Protein AF-A2BKK9-F1 (afdb_monomer_lite)

Structure (mmCIF, N/CA/C/O backbone):
data_AF-A2BKK9-F1
#
_entry.id   AF-A2BKK9-F1
#
loop_
_atom_site.group_PDB
_atom_site.id
_atom_site.type_symbol
_atom_site.label_atom_id
_atom_site.label_alt_id
_atom_site.label_comp_id
_atom_site.label_asym_id
_atom_site.label_entity_id
_atom_site.label_seq_id
_atom_site.pdbx_PDB_ins_code
_atom_site.Cartn_x
_atom_site.Cartn_y
_atom_site.Cartn_z
_atom_site.occupancy
_atom_site.B_iso_or_equiv
_atom_site.auth_seq_id
_atom_site.auth_comp_id
_atom_site.auth_asym_id
_atom_site.auth_atom_id
_atom_site.pdbx_PDB_model_num
ATOM 1 N N . MET A 1 1 ? 12.127 -0.961 6.672 1.00 72.31 1 MET A N 1
ATOM 2 C CA . MET A 1 1 ? 11.370 0.300 6.482 1.00 72.31 1 MET A CA 1
ATOM 3 C C . MET A 1 1 ? 12.135 1.453 7.119 1.00 72.31 1 MET A C 1
ATOM 5 O O . MET A 1 1 ? 12.541 1.316 8.267 1.00 72.31 1 MET A O 1
ATOM 9 N N . SER A 1 2 ? 12.361 2.553 6.392 1.00 92.06 2 SER A N 1
ATOM 10 C CA . SER A 1 2 ? 13.103 3.713 6.916 1.00 92.06 2 SER A CA 1
ATOM 11 C C . SER A 1 2 ? 12.305 4.474 7.989 1.00 92.06 2 SER A C 1
ATOM 13 O O . SER A 1 2 ? 11.077 4.364 8.050 1.00 92.06 2 SER A O 1
ATOM 15 N N . ARG A 1 3 ? 12.983 5.290 8.811 1.00 93.12 3 ARG A N 1
ATOM 16 C CA . ARG A 1 3 ? 12.319 6.163 9.800 1.00 93.12 3 ARG A CA 1
ATOM 17 C C . ARG A 1 3 ? 11.328 7.128 9.139 1.00 93.12 3 ARG A C 1
ATOM 19 O O . ARG A 1 3 ? 10.231 7.306 9.655 1.00 93.12 3 ARG A O 1
ATOM 26 N N . ILE A 1 4 ? 11.696 7.686 7.986 1.00 95.06 4 ILE A N 1
ATOM 27 C CA . ILE A 1 4 ? 10.855 8.606 7.204 1.00 95.06 4 ILE A CA 1
ATOM 28 C C . ILE A 1 4 ? 9.608 7.879 6.691 1.00 95.06 4 ILE A C 1
ATOM 30 O O . ILE A 1 4 ? 8.498 8.382 6.823 1.00 95.06 4 ILE A O 1
ATOM 34 N N . THR A 1 5 ? 9.770 6.664 6.161 1.00 91.56 5 THR A N 1
ATOM 35 C CA . THR A 1 5 ? 8.644 5.846 5.686 1.00 91.56 5 THR A CA 1
ATOM 36 C C . THR A 1 5 ? 7.684 5.517 6.826 1.00 91.56 5 THR A C 1
ATOM 38 O O . THR A 1 5 ? 6.474 5.632 6.661 1.00 91.56 5 THR A O 1
ATOM 41 N N . ARG A 1 6 ? 8.213 5.168 8.007 1.00 92.38 6 ARG A N 1
ATOM 42 C CA . ARG A 1 6 ? 7.383 4.918 9.189 1.00 92.38 6 ARG A CA 1
ATOM 43 C C . ARG A 1 6 ? 6.616 6.169 9.613 1.00 92.38 6 ARG A C 1
ATOM 45 O O . ARG A 1 6 ? 5.427 6.066 9.873 1.00 92.38 6 ARG A O 1
ATOM 52 N N . GLN A 1 7 ? 7.261 7.335 9.639 1.00 96.19 7 GLN A N 1
ATOM 53 C CA . GLN A 1 7 ? 6.587 8.595 9.959 1.00 96.19 7 GLN A CA 1
ATOM 54 C C . GLN A 1 7 ? 5.444 8.896 8.977 1.00 96.19 7 GLN A C 1
ATOM 56 O O . GLN A 1 7 ? 4.340 9.206 9.409 1.00 96.19 7 GLN A O 1
ATOM 61 N N . ARG A 1 8 ? 5.673 8.726 7.669 1.00 95.69 8 ARG A N 1
ATOM 62 C CA . ARG A 1 8 ? 4.633 8.917 6.645 1.00 95.69 8 ARG A CA 1
ATOM 63 C C . ARG A 1 8 ? 3.445 7.971 6.829 1.00 95.69 8 ARG A C 1
ATOM 65 O O . ARG A 1 8 ? 2.306 8.402 6.688 1.00 95.69 8 ARG A O 1
ATOM 72 N N . LEU A 1 9 ? 3.690 6.702 7.165 1.00 95.75 9 LEU A N 1
ATOM 73 C CA . LEU A 1 9 ? 2.609 5.747 7.442 1.00 95.75 9 LEU A CA 1
ATOM 74 C C . LEU A 1 9 ? 1.820 6.107 8.705 1.00 95.75 9 LEU A C 1
ATOM 76 O O . LEU A 1 9 ? 0.605 5.940 8.732 1.00 95.75 9 LEU A O 1
ATOM 80 N N . GLU A 1 10 ? 2.487 6.621 9.736 1.00 95.25 10 GLU A N 1
ATOM 81 C CA . GLU A 1 10 ? 1.824 7.088 10.956 1.00 95.25 10 GLU A CA 1
ATOM 82 C C . GLU A 1 10 ? 0.946 8.323 10.702 1.00 95.25 10 GLU A C 1
ATOM 84 O O . GLU A 1 10 ? -0.196 8.381 11.160 1.00 95.25 10 GLU A O 1
ATOM 89 N N . GLU A 1 11 ? 1.438 9.279 9.913 1.00 96.38 11 GLU A N 1
ATOM 90 C CA . GLU A 1 11 ? 0.660 10.444 9.479 1.00 96.38 11 GLU A CA 1
ATOM 91 C C . GLU A 1 11 ? -0.542 10.034 8.615 1.00 96.38 11 GLU A C 1
ATOM 93 O O . GLU A 1 11 ? -1.653 10.520 8.834 1.00 96.38 11 GLU A O 1
ATOM 98 N N . LEU A 1 12 ? -0.351 9.101 7.676 1.00 96.69 12 LEU A N 1
ATOM 99 C CA . LEU A 1 12 ? -1.432 8.548 6.859 1.00 96.69 12 LEU A CA 1
ATOM 100 C C . LEU A 1 12 ? -2.488 7.856 7.728 1.00 96.69 12 LEU A C 1
ATOM 102 O O . LEU A 1 12 ? -3.679 8.115 7.575 1.00 96.69 12 LEU A O 1
ATOM 106 N N . ARG A 1 13 ? -2.062 7.033 8.691 1.00 96.94 13 A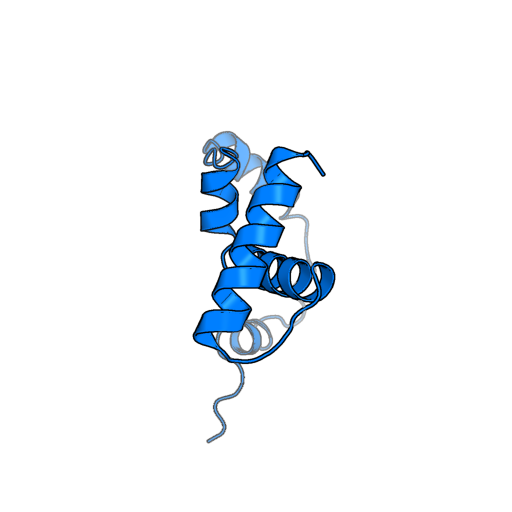RG A N 1
ATOM 107 C CA . ARG A 1 13 ? -2.963 6.384 9.647 1.00 96.94 13 ARG A CA 1
ATOM 108 C C . ARG A 1 13 ? -3.796 7.405 10.416 1.00 96.94 13 ARG A C 1
ATOM 110 O O . ARG A 1 13 ? -5.004 7.225 10.537 1.00 96.94 13 ARG A O 1
ATOM 117 N N . ALA A 1 14 ? -3.173 8.468 10.925 1.00 97.06 14 ALA A N 1
ATOM 118 C CA . ALA A 1 14 ? -3.882 9.517 11.653 1.00 97.06 14 ALA A CA 1
ATOM 119 C C . ALA A 1 14 ? -4.945 10.203 10.778 1.00 97.06 14 ALA A C 1
ATOM 121 O O . ALA A 1 14 ? -6.070 10.402 11.232 1.00 97.06 14 ALA A O 1
ATOM 122 N N . ARG A 1 15 ? -4.627 10.498 9.511 1.00 97.12 15 ARG A N 1
ATOM 123 C CA . ARG A 1 15 ? -5.589 11.066 8.550 1.00 97.12 15 ARG A CA 1
ATOM 124 C C . ARG A 1 15 ? -6.761 10.126 8.278 1.00 97.12 15 ARG A C 1
ATOM 126 O O . ARG A 1 15 ? -7.905 10.548 8.391 1.00 97.12 15 ARG A O 1
ATOM 133 N N . LEU A 1 16 ? -6.494 8.843 8.036 1.00 96.75 16 LEU A N 1
ATOM 134 C CA . LEU A 1 16 ? -7.542 7.842 7.810 1.00 96.75 16 LEU A CA 1
ATOM 135 C C . LEU A 1 16 ? -8.486 7.704 9.012 1.00 96.75 16 LEU A C 1
ATOM 137 O O . LEU A 1 16 ? -9.691 7.519 8.833 1.00 96.75 16 LEU A O 1
ATOM 141 N N . VAL A 1 17 ? -7.968 7.830 10.238 1.00 96.62 17 VAL A N 1
ATOM 142 C CA . VAL A 1 17 ? -8.800 7.862 11.452 1.00 96.62 17 VAL A CA 1
ATOM 143 C C . VAL A 1 17 ? -9.711 9.088 11.463 1.00 96.62 17 VAL A C 1
ATOM 145 O O . VAL A 1 17 ? -10.887 8.952 11.788 1.00 96.62 17 VAL A O 1
ATOM 148 N N . LEU A 1 18 ? -9.195 10.267 11.105 1.00 97.44 18 LEU A N 1
ATOM 149 C CA . LEU A 1 18 ? -9.983 11.503 11.062 1.00 97.44 18 LEU A CA 1
ATOM 150 C C . LEU A 1 18 ? -11.073 11.459 9.984 1.00 97.44 18 LEU A C 1
ATOM 152 O O . LEU A 1 18 ? -12.189 11.901 10.232 1.00 97.44 18 LEU A O 1
ATOM 156 N N . GLU A 1 19 ? -10.761 10.913 8.812 1.00 97.19 19 GLU A N 1
ATOM 157 C CA . GLU A 1 19 ? -11.679 10.876 7.668 1.00 97.19 19 GLU A CA 1
ATOM 158 C C . GLU A 1 19 ? -12.751 9.790 7.803 1.00 97.19 19 GLU A C 1
ATOM 160 O O . GLU A 1 19 ? -13.904 10.002 7.438 1.00 97.19 19 GLU A O 1
ATOM 165 N N . THR A 1 20 ? -12.390 8.618 8.334 1.00 96.75 20 THR A N 1
ATOM 166 C CA . THR A 1 20 ? -13.293 7.454 8.366 1.00 96.75 20 THR A CA 1
ATOM 167 C C . THR A 1 20 ? -13.872 7.155 9.748 1.00 96.75 20 THR A C 1
ATOM 169 O O . THR A 1 20 ? -14.767 6.318 9.872 1.00 96.75 20 THR A O 1
ATOM 172 N N . GLY A 1 21 ? -13.337 7.774 10.805 1.00 97.38 21 GLY A N 1
ATOM 173 C CA . GLY A 1 21 ? -13.687 7.486 12.199 1.00 97.38 21 GLY A CA 1
ATOM 174 C C . GLY A 1 21 ? -13.223 6.113 12.706 1.00 97.38 21 GLY A C 1
ATOM 175 O O . GLY A 1 21 ? -13.528 5.746 13.841 1.00 97.38 21 GLY A O 1
ATOM 176 N N . LYS A 1 22 ? -12.496 5.332 11.895 1.00 96.62 22 LYS A N 1
ATOM 177 C CA . LYS A 1 22 ? -12.055 3.969 12.225 1.00 96.62 22 LYS A CA 1
ATOM 178 C C . LYS A 1 22 ? -10.552 3.911 12.458 1.00 96.62 22 LYS A C 1
ATOM 180 O O . LYS A 1 22 ? -9.777 4.605 11.807 1.00 96.62 22 LYS A O 1
ATOM 185 N N . ARG A 1 23 ? -10.132 3.055 13.392 1.00 94.75 23 ARG A N 1
ATOM 186 C CA . ARG A 1 23 ? -8.712 2.759 13.617 1.00 94.75 23 ARG A CA 1
ATOM 187 C C . ARG A 1 23 ? -8.255 1.667 12.664 1.00 94.75 23 ARG A C 1
ATOM 189 O O . ARG A 1 23 ? -8.920 0.646 12.559 1.00 94.75 23 ARG A O 1
ATOM 196 N N . TYR A 1 24 ? -7.090 1.884 12.066 1.00 94.69 24 TYR A N 1
ATOM 197 C CA . TYR A 1 24 ? -6.396 0.906 11.236 1.00 94.69 24 TYR A CA 1
ATOM 198 C C . TYR A 1 24 ? -5.030 0.602 11.837 1.00 94.69 24 TYR A C 1
ATOM 200 O O . TYR A 1 24 ? -4.375 1.462 12.436 1.00 94.69 24 TYR A O 1
ATOM 208 N N . THR A 1 25 ? -4.582 -0.627 11.672 1.00 95.56 25 THR A N 1
ATOM 209 C CA . THR A 1 25 ? -3.201 -1.026 11.899 1.00 95.56 25 THR A CA 1
ATOM 210 C C . THR A 1 25 ? -2.331 -0.567 10.732 1.00 95.56 25 THR A C 1
ATOM 212 O O . THR A 1 25 ? -2.799 -0.324 9.621 1.00 95.56 25 THR A O 1
ATOM 215 N N . ILE A 1 26 ? -1.025 -0.451 10.975 1.00 92.19 26 ILE A N 1
ATOM 216 C CA . ILE A 1 26 ? -0.071 -0.147 9.902 1.00 92.19 26 ILE A CA 1
ATOM 217 C C . ILE A 1 26 ? -0.069 -1.262 8.846 1.00 92.19 26 ILE A C 1
ATOM 219 O O . ILE A 1 26 ? 0.079 -0.962 7.668 1.00 92.19 26 ILE A O 1
ATOM 223 N N . GLN A 1 27 ? -0.273 -2.521 9.252 1.00 94.69 27 GLN A N 1
ATOM 224 C CA . GLN A 1 27 ? -0.314 -3.651 8.325 1.00 94.69 27 GLN A CA 1
ATOM 225 C C . GLN A 1 27 ? -1.499 -3.546 7.359 1.00 94.69 27 GLN A C 1
ATOM 227 O O . GLN A 1 27 ? -1.286 -3.619 6.158 1.00 94.69 27 GLN A O 1
ATOM 232 N N . GLU A 1 28 ? -2.707 -3.255 7.852 1.00 95.94 28 GLU A N 1
ATOM 233 C CA . GLU A 1 28 ? -3.892 -3.075 6.994 1.00 95.94 28 GLU A CA 1
ATOM 234 C C . GLU A 1 28 ? -3.702 -1.955 5.961 1.00 95.94 28 GLU A C 1
ATOM 236 O O . GLU A 1 28 ? -4.103 -2.089 4.807 1.00 95.94 28 GLU A O 1
ATOM 241 N N . ILE A 1 29 ? -3.057 -0.853 6.360 1.00 96.19 29 ILE A N 1
ATOM 242 C CA . ILE A 1 29 ? -2.757 0.264 5.454 1.00 96.19 29 ILE A CA 1
ATOM 243 C C . ILE A 1 29 ? -1.743 -0.162 4.386 1.00 96.19 29 ILE A C 1
ATOM 245 O O . ILE A 1 29 ? -1.902 0.189 3.218 1.00 96.19 29 ILE A O 1
ATOM 249 N N . VAL A 1 30 ? -0.708 -0.914 4.769 1.00 95.88 30 VAL A N 1
ATOM 250 C CA . VAL A 1 30 ? 0.296 -1.434 3.830 1.00 95.88 30 VAL A CA 1
ATOM 251 C C . VAL A 1 30 ? -0.337 -2.421 2.854 1.00 95.88 30 VAL A C 1
ATOM 253 O O . VAL A 1 30 ? -0.116 -2.286 1.654 1.00 95.88 30 VAL A O 1
ATOM 256 N N . ASP A 1 31 ? -1.157 -3.354 3.333 1.00 95.12 31 ASP A N 1
ATOM 257 C CA . ASP A 1 31 ? -1.824 -4.348 2.488 1.00 95.12 31 ASP A CA 1
ATOM 258 C C . ASP A 1 31 ? -2.738 -3.667 1.461 1.00 95.12 31 ASP A C 1
ATOM 260 O O . ASP A 1 31 ? -2.688 -3.979 0.269 1.00 95.12 31 ASP A O 1
ATOM 264 N N . ALA A 1 32 ? -3.511 -2.665 1.893 1.00 94.94 32 ALA A N 1
ATOM 265 C CA . ALA A 1 32 ? -4.341 -1.867 0.998 1.00 94.94 32 ALA A CA 1
ATOM 266 C C . ALA A 1 32 ? -3.502 -1.093 -0.033 1.00 94.94 32 ALA A C 1
ATOM 268 O O . ALA A 1 32 ? -3.828 -1.103 -1.221 1.00 94.94 32 ALA A O 1
ATOM 269 N N . ALA A 1 33 ? -2.407 -0.457 0.394 1.00 92.88 33 ALA A N 1
ATOM 270 C CA . ALA A 1 33 ? -1.517 0.285 -0.496 1.00 92.88 33 ALA A CA 1
ATOM 271 C C . ALA A 1 33 ? -0.856 -0.627 -1.544 1.00 92.88 33 ALA A C 1
ATOM 273 O O . ALA A 1 33 ? -0.814 -0.274 -2.721 1.00 92.88 33 ALA A O 1
ATOM 274 N N . VAL A 1 34 ? -0.401 -1.821 -1.148 1.00 92.25 34 VAL A N 1
ATOM 275 C CA . VAL A 1 34 ? 0.161 -2.827 -2.064 1.00 92.25 34 VAL A CA 1
ATOM 276 C C . VAL A 1 34 ? -0.899 -3.307 -3.053 1.00 92.25 34 VAL A C 1
ATOM 278 O O . VAL A 1 34 ? -0.628 -3.372 -4.250 1.00 92.25 34 VAL A O 1
ATOM 281 N N . ALA A 1 35 ? -2.122 -3.581 -2.594 1.00 91.81 35 ALA A N 1
ATOM 282 C CA . ALA A 1 35 ? -3.215 -3.997 -3.470 1.00 91.81 35 ALA A CA 1
ATOM 283 C C . ALA A 1 35 ? -3.620 -2.908 -4.481 1.00 91.81 35 ALA A C 1
ATOM 285 O O . ALA A 1 35 ? -4.063 -3.228 -5.585 1.00 91.81 35 ALA A O 1
ATOM 286 N N . ILE A 1 36 ? -3.512 -1.626 -4.116 1.00 92.06 36 ILE A N 1
ATOM 287 C CA . ILE A 1 36 ? -3.714 -0.499 -5.040 1.00 92.06 36 ILE A CA 1
ATOM 288 C C . ILE A 1 36 ? -2.563 -0.441 -6.045 1.00 92.06 36 ILE A C 1
ATOM 290 O O . ILE A 1 36 ? -2.812 -0.430 -7.246 1.00 92.06 36 ILE A O 1
ATOM 294 N N . ALA A 1 37 ? -1.316 -0.492 -5.577 1.00 88.31 37 ALA A N 1
ATOM 295 C CA . ALA A 1 37 ? -0.135 -0.434 -6.434 1.00 88.31 37 ALA A CA 1
ATOM 296 C C . ALA A 1 37 ? -0.071 -1.599 -7.439 1.00 88.31 37 ALA A C 1
ATOM 298 O O . ALA A 1 37 ? 0.327 -1.404 -8.583 1.00 88.31 37 ALA A O 1
ATOM 299 N N . ALA A 1 38 ? -0.523 -2.794 -7.047 1.00 83.31 38 ALA A N 1
ATOM 300 C CA . ALA A 1 38 ? -0.634 -3.945 -7.941 1.00 83.31 38 ALA A CA 1
ATOM 301 C C . ALA A 1 38 ? -1.661 -3.722 -9.064 1.00 83.31 38 ALA A C 1
ATOM 303 O O . ALA A 1 38 ? -1.429 -4.128 -10.200 1.00 83.31 38 ALA A O 1
ATOM 304 N N . ARG A 1 39 ? -2.782 -3.049 -8.762 1.00 90.00 39 ARG A N 1
ATOM 305 C CA . ARG A 1 39 ? -3.803 -2.671 -9.755 1.00 90.00 39 ARG A CA 1
ATOM 306 C C . ARG A 1 39 ? -3.351 -1.507 -10.637 1.00 90.00 39 ARG A C 1
ATOM 308 O O . ARG A 1 39 ? -3.707 -1.454 -11.806 1.00 90.00 39 ARG A O 1
ATOM 315 N N . MET A 1 40 ? -2.551 -0.598 -10.089 1.00 90.25 40 MET A N 1
ATOM 316 C CA . MET A 1 40 ? -2.027 0.595 -10.759 1.00 90.25 40 MET A CA 1
ATOM 317 C C . MET A 1 40 ? -0.556 0.395 -11.146 1.00 90.25 40 MET A C 1
ATOM 319 O O . MET A 1 40 ? 0.300 1.236 -10.867 1.00 90.25 40 MET A O 1
ATOM 323 N N . ARG A 1 41 ? -0.256 -0.751 -11.776 1.00 84.94 41 ARG A N 1
ATOM 324 C CA . ARG A 1 41 ? 1.114 -1.187 -12.092 1.00 84.94 41 ARG A CA 1
ATOM 325 C C . ARG A 1 41 ? 1.920 -0.115 -12.825 1.00 84.94 41 ARG A C 1
ATOM 327 O O . ARG A 1 41 ? 3.079 0.101 -12.487 1.00 84.94 41 ARG A O 1
ATOM 334 N N . ASP A 1 42 ? 1.322 0.558 -13.801 1.00 83.25 42 ASP A N 1
ATOM 335 C CA . ASP A 1 42 ? 2.025 1.559 -14.610 1.00 83.25 42 ASP A CA 1
ATOM 336 C C . ASP A 1 42 ? 2.413 2.799 -13.798 1.00 83.25 42 ASP A C 1
ATOM 338 O O . ASP A 1 42 ? 3.495 3.352 -13.987 1.00 83.25 42 ASP A O 1
ATOM 342 N N . GLU A 1 43 ? 1.572 3.219 -12.852 1.00 83.75 43 GLU A N 1
ATOM 343 C CA . GLU A 1 43 ? 1.891 4.321 -11.941 1.00 83.75 43 GLU A CA 1
ATOM 344 C C . GLU A 1 43 ? 2.992 3.923 -10.961 1.00 83.75 43 GLU A C 1
ATOM 346 O O . GLU A 1 43 ? 3.935 4.685 -10.756 1.00 83.75 43 GLU A O 1
ATOM 351 N N . LEU A 1 44 ? 2.937 2.696 -10.432 1.00 85.38 44 LEU A N 1
ATOM 352 C CA . LEU A 1 44 ? 4.014 2.151 -9.611 1.00 85.38 44 LEU A CA 1
ATOM 353 C C . LEU A 1 44 ? 5.345 2.116 -10.381 1.00 85.38 44 LEU A C 1
ATOM 355 O O . LEU A 1 44 ? 6.377 2.496 -9.833 1.00 85.38 44 LEU A O 1
ATOM 359 N N . LEU A 1 45 ? 5.337 1.693 -11.649 1.00 82.56 45 LEU A N 1
ATOM 360 C CA . LEU A 1 45 ? 6.535 1.674 -12.495 1.00 82.56 45 LEU A CA 1
ATOM 361 C C . LEU A 1 45 ? 7.103 3.078 -12.738 1.00 82.56 45 LEU A C 1
ATOM 363 O O . LEU A 1 45 ? 8.324 3.245 -12.711 1.00 82.56 45 LEU A O 1
ATOM 367 N N . ARG A 1 46 ? 6.239 4.085 -12.934 1.00 83.38 46 ARG A N 1
ATOM 368 C CA . ARG A 1 46 ? 6.656 5.493 -13.047 1.00 83.38 46 ARG A CA 1
ATOM 369 C C . ARG A 1 46 ? 7.307 5.992 -11.758 1.00 83.38 46 ARG A C 1
ATOM 371 O O . ARG A 1 46 ? 8.382 6.577 -11.822 1.00 83.38 46 ARG A O 1
ATOM 378 N N . GLU A 1 47 ? 6.702 5.721 -10.604 1.00 83.69 47 GLU A N 1
ATOM 379 C CA . GLU A 1 47 ? 7.232 6.128 -9.292 1.00 83.69 47 GLU A CA 1
ATOM 380 C C . GLU A 1 47 ? 8.564 5.446 -8.949 1.00 83.69 47 GLU A C 1
ATOM 382 O O . GLU A 1 47 ? 9.443 6.052 -8.336 1.00 83.69 47 GLU A O 1
ATOM 387 N N . LEU A 1 48 ? 8.752 4.194 -9.371 1.00 84.00 48 LEU A N 1
ATOM 388 C CA . LEU A 1 48 ? 10.021 3.481 -9.209 1.00 84.00 48 LEU A CA 1
ATOM 389 C C . LEU A 1 48 ? 11.107 3.948 -10.191 1.00 84.00 48 LEU A C 1
ATOM 391 O O . LEU A 1 48 ? 12.241 3.482 -10.092 1.00 84.00 48 LEU A O 1
ATOM 395 N N . GLY A 1 49 ? 10.777 4.829 -11.143 1.00 76.62 49 GLY A N 1
ATOM 396 C CA . GLY A 1 49 ? 11.680 5.225 -12.224 1.00 76.62 49 GLY A CA 1
ATOM 397 C C . GLY A 1 49 ? 12.090 4.053 -13.120 1.00 76.62 49 GLY A C 1
ATOM 398 O O . GLY A 1 49 ? 13.111 4.130 -13.790 1.00 76.62 49 GLY A O 1
ATOM 399 N N . ALA A 1 50 ? 11.321 2.958 -13.100 1.00 62.91 50 ALA A N 1
ATOM 400 C CA . ALA A 1 50 ? 11.659 1.684 -13.733 1.00 62.91 50 ALA A CA 1
ATOM 401 C C . ALA A 1 50 ? 10.953 1.480 -15.082 1.00 62.91 50 ALA A C 1
ATOM 403 O O . ALA A 1 50 ? 11.029 0.400 -15.666 1.00 62.91 50 ALA A O 1
ATOM 404 N N . TRP A 1 51 ? 10.232 2.492 -15.572 1.00 57.19 51 TRP A N 1
ATOM 405 C CA . TRP A 1 51 ? 9.686 2.456 -16.920 1.00 57.19 51 TRP A CA 1
ATOM 406 C C . TRP A 1 51 ? 10.732 2.944 -17.924 1.00 57.19 51 TRP A C 1
ATOM 408 O O . TRP A 1 51 ? 10.802 4.129 -18.240 1.00 57.19 51 TRP A O 1
ATOM 418 N N . GLU A 1 52 ? 11.528 2.008 -18.432 1.00 57.78 52 GLU A N 1
ATOM 419 C CA . GLU A 1 52 ? 12.171 2.143 -19.736 1.00 57.78 52 GLU A CA 1
ATOM 420 C C . GLU A 1 52 ? 11.340 1.326 -20.736 1.00 57.78 52 GLU A C 1
ATOM 422 O O . GLU A 1 52 ? 11.175 0.116 -20.542 1.00 57.78 52 GLU A O 1
ATOM 427 N N . PRO A 1 53 ? 10.743 1.943 -21.773 1.00 59.09 53 PRO A N 1
ATOM 428 C CA . PRO A 1 53 ? 10.164 1.164 -22.853 1.00 59.09 53 PRO A CA 1
ATOM 429 C C . PRO A 1 53 ? 11.277 0.315 -23.469 1.00 59.09 53 PRO A C 1
ATOM 431 O O . PRO A 1 53 ? 12.337 0.844 -23.805 1.00 59.09 53 PRO A O 1
ATOM 434 N N . LEU A 1 54 ? 11.030 -0.991 -23.606 1.00 64.81 54 LEU A N 1
ATOM 435 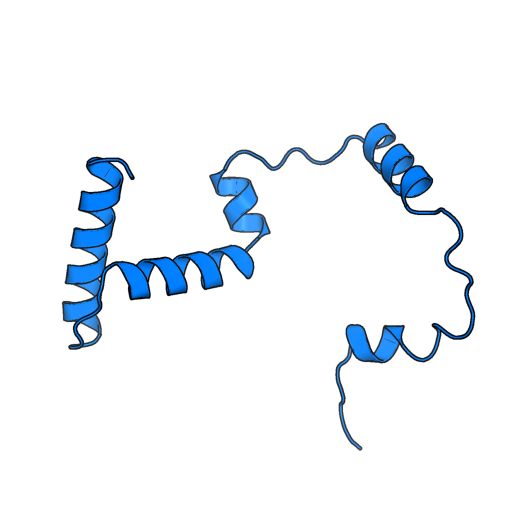C CA . LEU A 1 54 ? 11.948 -1.889 -24.304 1.00 64.81 54 LEU A CA 1
ATOM 436 C C . LEU A 1 54 ? 12.280 -1.280 -25.665 1.00 64.81 54 LEU A C 1
ATOM 438 O O . LEU A 1 54 ? 11.380 -0.831 -26.386 1.00 64.81 54 LEU A O 1
ATOM 442 N N . SER A 1 55 ? 13.561 -1.269 -26.027 1.00 66.88 55 SER A N 1
ATOM 443 C CA . SER A 1 55 ? 13.918 -0.949 -27.403 1.00 66.88 55 SER A CA 1
ATOM 444 C C . SER A 1 55 ? 13.259 -1.961 -28.344 1.00 66.88 55 SER A C 1
ATOM 446 O O . SER A 1 55 ? 12.947 -3.090 -27.956 1.00 66.88 55 SER A O 1
ATOM 448 N N . ARG A 1 56 ? 13.028 -1.563 -29.599 1.00 61.59 56 ARG A N 1
ATOM 449 C CA . ARG A 1 56 ? 12.397 -2.429 -30.609 1.00 61.59 56 ARG A CA 1
ATOM 450 C C . ARG A 1 56 ? 13.097 -3.792 -30.704 1.00 61.59 56 ARG A C 1
ATOM 452 O O . ARG A 1 56 ? 12.423 -4.812 -30.749 1.00 61.59 56 ARG A O 1
ATOM 459 N N . ASP A 1 57 ? 14.424 -3.794 -30.611 1.00 68.88 57 ASP A N 1
ATOM 460 C CA . ASP A 1 57 ? 15.260 -4.994 -30.668 1.00 68.88 57 ASP A CA 1
ATOM 461 C C . ASP A 1 57 ? 15.123 -5.882 -29.416 1.00 68.88 57 ASP A C 1
ATOM 463 O O . ASP A 1 57 ? 15.229 -7.104 -29.503 1.00 68.88 57 ASP A O 1
ATOM 467 N N . GLU A 1 58 ? 14.897 -5.300 -28.235 1.00 71.44 58 GLU A N 1
ATOM 468 C CA . GLU A 1 58 ? 14.656 -6.053 -26.995 1.00 71.44 58 GLU A CA 1
ATOM 469 C C . GLU A 1 58 ? 13.235 -6.616 -26.942 1.00 71.44 58 GLU A C 1
ATOM 471 O O . GLU A 1 58 ? 13.035 -7.738 -26.480 1.00 71.44 58 GLU A O 1
ATOM 476 N N . ALA A 1 59 ? 12.259 -5.867 -27.457 1.00 69.88 59 ALA A N 1
ATOM 477 C CA . ALA A 1 59 ? 10.886 -6.330 -27.601 1.00 69.88 59 ALA A CA 1
ATOM 478 C C . ALA A 1 59 ? 10.783 -7.482 -28.615 1.00 69.88 59 ALA A C 1
ATOM 480 O O . ALA A 1 59 ? 10.136 -8.480 -28.314 1.00 69.88 59 ALA A O 1
ATOM 481 N N . GLU A 1 60 ? 11.458 -7.385 -29.767 1.00 66.25 60 GLU A N 1
ATOM 482 C CA . GLU A 1 60 ? 11.527 -8.463 -30.767 1.00 66.25 60 GLU A CA 1
ATOM 483 C C . GLU A 1 60 ? 12.207 -9.715 -30.193 1.00 66.25 60 GLU A C 1
ATOM 485 O O . GLU A 1 60 ? 11.659 -10.806 -30.301 1.00 66.25 60 GLU A O 1
ATOM 490 N N . LYS A 1 61 ? 13.323 -9.572 -29.463 1.00 69.38 61 LYS A N 1
ATOM 491 C CA . LYS A 1 61 ? 13.972 -10.712 -28.786 1.00 69.38 61 LYS A CA 1
ATOM 492 C C . LYS A 1 61 ? 13.082 -11.374 -27.741 1.00 69.38 61 LYS A C 1
ATOM 494 O O . LYS A 1 61 ? 13.101 -12.593 -27.615 1.00 69.38 61 LYS A O 1
ATOM 499 N N . LEU A 1 62 ? 12.329 -10.593 -26.966 1.00 70.50 62 LEU A N 1
ATOM 500 C CA . LEU A 1 62 ? 11.398 -11.150 -25.986 1.00 70.50 62 LEU A CA 1
ATOM 501 C C . LEU A 1 62 ? 10.219 -11.839 -26.677 1.00 70.50 62 LEU A C 1
ATOM 503 O O . LEU A 1 62 ? 9.840 -12.926 -26.255 1.00 70.50 62 LEU A O 1
ATOM 507 N N . LEU A 1 63 ? 9.682 -11.261 -27.753 1.00 63.75 63 LEU A N 1
ATOM 508 C CA . LEU A 1 63 ? 8.661 -11.910 -28.575 1.00 63.75 63 LEU A CA 1
ATOM 509 C C . LEU A 1 63 ? 9.169 -13.234 -29.149 1.00 63.75 63 LEU A C 1
ATOM 511 O O . LEU A 1 63 ? 8.468 -14.230 -29.023 1.00 63.75 63 LEU A O 1
ATOM 515 N N . ASP A 1 64 ? 10.392 -13.289 -29.671 1.00 68.69 64 ASP A N 1
ATOM 516 C CA . ASP A 1 64 ? 11.002 -14.528 -30.166 1.00 68.69 64 ASP A CA 1
ATOM 517 C C . ASP A 1 64 ? 11.235 -15.551 -29.040 1.00 68.69 64 ASP A C 1
ATOM 519 O O . ASP A 1 64 ? 11.032 -16.748 -29.229 1.00 68.69 64 ASP A O 1
ATOM 523 N N . MET A 1 65 ? 11.617 -15.093 -27.841 1.00 59.12 65 MET A N 1
ATOM 524 C CA . MET A 1 65 ? 11.814 -15.956 -26.669 1.00 59.12 65 MET A CA 1
ATOM 525 C C . MET A 1 65 ? 10.508 -16.543 -26.118 1.00 59.12 65 MET A C 1
ATOM 527 O O . MET A 1 65 ? 10.521 -17.663 -25.610 1.00 59.12 65 MET A O 1
ATOM 531 N N . TYR A 1 66 ? 9.399 -15.800 -26.182 1.00 55.38 66 TYR A N 1
ATOM 532 C CA . TYR A 1 66 ? 8.084 -16.250 -25.708 1.00 55.38 66 TYR A CA 1
ATOM 533 C C . TYR A 1 66 ? 7.216 -16.874 -26.811 1.00 55.38 66 TYR A C 1
ATOM 535 O O . TYR A 1 66 ? 6.211 -17.500 -26.488 1.00 55.38 66 TYR A O 1
ATOM 543 N N . SER A 1 67 ? 7.607 -16.772 -28.087 1.00 52.31 67 SER A N 1
ATOM 544 C CA . SER A 1 67 ? 6.924 -17.414 -29.226 1.00 52.31 67 SER A CA 1
ATOM 545 C C . SER A 1 67 ? 7.310 -18.885 -29.421 1.00 52.31 67 SER A C 1
ATOM 547 O O . SER A 1 67 ? 7.117 -19.438 -30.500 1.00 52.31 67 SER A O 1
ATOM 549 N N . ILE A 1 68 ? 7.851 -19.545 -28.393 1.00 45.16 68 ILE A N 1
ATOM 550 C CA . ILE A 1 68 ? 8.117 -20.984 -28.437 1.00 45.16 68 ILE A CA 1
ATOM 551 C C . ILE A 1 68 ? 6.782 -21.721 -28.297 1.00 45.16 68 ILE A C 1
ATOM 553 O O . ILE A 1 68 ? 6.260 -21.853 -27.193 1.00 45.16 68 ILE A O 1
ATOM 557 N N . ASP A 1 69 ? 6.259 -22.153 -29.448 1.00 49.34 69 ASP A N 1
ATOM 558 C CA . ASP A 1 69 ? 5.300 -23.239 -29.685 1.00 49.34 69 ASP A CA 1
ATOM 559 C C . ASP A 1 69 ? 4.475 -23.662 -28.459 1.00 49.34 69 ASP A C 1
ATOM 561 O O . ASP A 1 69 ? 4.673 -24.732 -27.877 1.00 49.34 69 ASP A O 1
ATOM 565 N N . LEU A 1 70 ? 3.492 -22.840 -28.090 1.00 43.66 70 LEU A N 1
ATOM 566 C CA . LEU A 1 70 ? 2.319 -23.374 -27.410 1.00 43.66 70 LEU A CA 1
ATOM 567 C C . LEU A 1 70 ? 1.549 -24.182 -28.465 1.00 43.66 70 LEU A C 1
ATOM 569 O O . LEU A 1 70 ? 1.167 -23.600 -29.483 1.00 43.66 70 LEU A O 1
ATOM 573 N N . PRO A 1 71 ? 1.347 -25.502 -28.288 1.00 38.81 71 PRO A N 1
ATOM 574 C CA . PRO A 1 71 ? 0.507 -26.264 -29.195 1.00 38.81 71 PRO A CA 1
ATOM 575 C C . PRO A 1 71 ? -0.895 -25.666 -29.119 1.00 38.81 71 PRO A C 1
ATOM 577 O O . PRO A 1 71 ? -1.562 -25.733 -28.089 1.00 38.81 71 PRO A O 1
ATOM 580 N N . VAL A 1 72 ? -1.288 -25.008 -30.206 1.00 46.56 72 VAL A N 1
ATOM 581 C CA . VAL A 1 72 ? -2.595 -24.381 -30.388 1.00 46.56 72 VAL A CA 1
ATOM 582 C C . VAL A 1 72 ? -3.610 -25.498 -30.644 1.00 46.56 72 VAL A C 1
ATOM 584 O O . VAL A 1 72 ? -4.068 -25.688 -31.765 1.00 46.56 72 VAL A O 1
ATOM 587 N N . GLU A 1 73 ? -3.907 -26.292 -29.619 1.00 42.97 73 GLU A N 1
ATOM 588 C CA . GLU A 1 73 ? -5.183 -26.998 -29.542 1.00 42.97 73 GLU A CA 1
ATOM 589 C C . GLU A 1 73 ? -6.148 -26.070 -28.790 1.00 42.97 73 GLU A C 1
ATOM 591 O O . GLU A 1 73 ? -5.989 -25.810 -27.600 1.00 42.97 73 GLU A O 1
ATOM 596 N N . ASP A 1 74 ? -7.091 -25.516 -29.557 1.00 46.88 74 ASP A N 1
ATOM 597 C CA . ASP A 1 74 ? -8.340 -24.879 -29.125 1.00 46.88 74 ASP A CA 1
ATOM 598 C C . ASP A 1 74 ? -8.249 -23.638 -28.216 1.00 46.88 74 ASP A C 1
ATOM 600 O O . ASP A 1 74 ? -8.804 -23.607 -27.122 1.00 46.88 74 ASP A O 1
ATOM 604 N N . VAL A 1 75 ? -7.630 -22.549 -28.697 1.00 47.53 75 VAL A N 1
ATOM 605 C CA . VAL A 1 75 ? -7.608 -21.250 -27.976 1.00 47.53 75 VAL A CA 1
ATOM 606 C C . VAL A 1 75 ? -8.566 -20.199 -28.564 1.00 47.53 75 VAL A C 1
ATOM 608 O O . VAL A 1 75 ? -8.653 -19.086 -28.045 1.00 47.53 75 VAL A O 1
ATOM 611 N N . GLU A 1 76 ? -9.329 -20.520 -29.618 1.00 44.38 76 GLU A N 1
ATOM 612 C CA . GLU A 1 76 ? -10.351 -19.585 -30.125 1.00 44.38 76 GLU A CA 1
ATOM 613 C C . GLU A 1 76 ? -11.544 -19.428 -29.163 1.00 44.3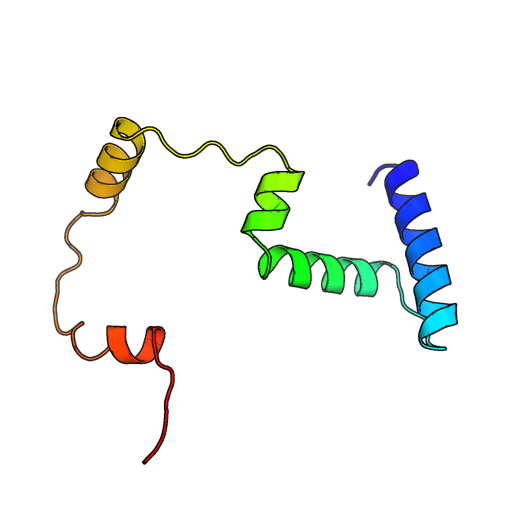8 76 GLU A C 1
ATOM 615 O O . GLU A 1 76 ? -12.148 -18.361 -29.143 1.00 44.38 76 GLU A O 1
ATOM 620 N N . GLU A 1 77 ? -11.841 -20.408 -28.297 1.00 44.62 77 GLU A N 1
ATOM 621 C CA . GLU A 1 77 ? -12.899 -20.262 -27.277 1.00 44.62 77 GLU A CA 1
ATOM 622 C C . GLU A 1 77 ? -12.423 -19.609 -25.961 1.00 44.62 77 GLU A C 1
ATOM 624 O O . GLU A 1 77 ? -13.243 -19.072 -25.213 1.00 44.62 77 GLU A O 1
ATOM 629 N N . ASP A 1 78 ? -11.115 -19.588 -25.677 1.00 47.62 78 ASP A N 1
ATOM 630 C CA . ASP A 1 78 ? -10.601 -19.153 -24.367 1.00 47.62 78 ASP A CA 1
ATOM 631 C C . ASP A 1 78 ? -10.116 -17.692 -24.320 1.00 47.62 78 ASP A C 1
ATOM 633 O O . ASP A 1 78 ? -10.073 -17.092 -23.241 1.00 47.62 78 ASP A O 1
ATOM 637 N N . ILE A 1 79 ? -9.810 -17.063 -25.463 1.00 51.84 79 ILE A N 1
ATOM 638 C CA . ILE A 1 79 ? -9.407 -15.642 -25.487 1.00 51.84 79 ILE A CA 1
ATOM 639 C C . ILE A 1 79 ? -10.606 -14.721 -25.217 1.00 51.84 79 ILE A C 1
ATOM 641 O O . ILE A 1 79 ? -10.474 -13.736 -24.480 1.00 51.84 79 ILE A O 1
ATOM 645 N N . ASP A 1 80 ? -11.790 -15.069 -25.726 1.00 47.12 80 ASP A N 1
ATOM 646 C CA . ASP A 1 80 ? -13.001 -14.262 -25.535 1.00 47.12 80 ASP A CA 1
ATOM 647 C C . ASP A 1 80 ? -13.446 -14.216 -24.063 1.00 47.12 80 ASP A C 1
ATOM 649 O O . ASP A 1 80 ? -13.908 -13.179 -23.585 1.00 47.12 80 ASP A O 1
ATOM 653 N N . LYS A 1 81 ? -13.207 -15.278 -23.282 1.00 50.94 81 LYS A N 1
ATOM 654 C CA . LYS A 1 81 ? -13.508 -15.298 -21.839 1.00 50.94 81 LYS A CA 1
ATOM 655 C C . LYS A 1 81 ? -12.573 -14.434 -20.995 1.00 50.94 81 LYS A C 1
ATOM 657 O O . LYS A 1 81 ? -13.001 -13.909 -19.966 1.00 50.94 81 LYS A O 1
ATOM 662 N N . VAL A 1 82 ? -11.312 -14.284 -21.402 1.00 56.06 82 VAL A N 1
ATOM 663 C CA . VAL A 1 82 ? -10.323 -13.473 -20.671 1.00 56.06 82 VAL A CA 1
ATOM 664 C C . VAL A 1 82 ? -10.494 -11.983 -20.977 1.00 56.06 82 VAL A C 1
ATOM 666 O O . VAL A 1 82 ? -10.317 -11.157 -20.081 1.00 56.06 82 VAL A O 1
ATOM 669 N N . LEU A 1 83 ? -10.874 -11.630 -22.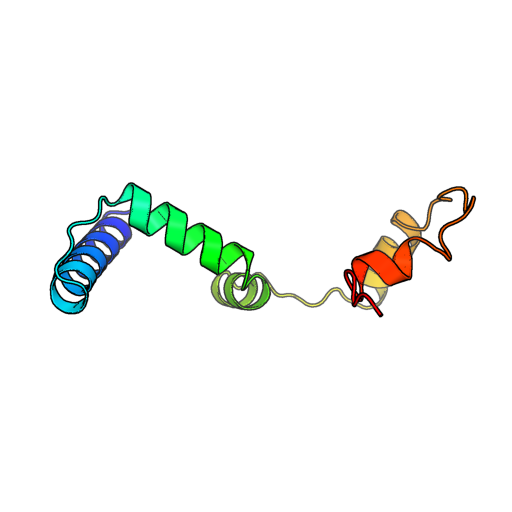209 1.00 48.16 83 LEU A N 1
ATOM 670 C CA . LEU A 1 83 ? -11.117 -10.237 -22.598 1.00 48.16 83 LEU A CA 1
ATOM 671 C C . LEU A 1 83 ? -12.535 -9.745 -22.254 1.00 48.16 83 LEU A C 1
ATOM 673 O O . LEU A 1 83 ? -12.692 -8.565 -21.939 1.00 48.16 83 LEU A O 1
ATOM 677 N N . TYR A 1 84 ? -13.547 -10.621 -22.248 1.00 55.31 84 TYR A N 1
ATOM 678 C CA . TYR A 1 84 ? -14.956 -10.250 -22.058 1.00 55.31 84 TYR A CA 1
ATOM 679 C C . TYR A 1 84 ? -15.703 -11.205 -21.116 1.00 55.31 84 TYR A C 1
ATOM 681 O O . TYR A 1 84 ? -16.727 -11.775 -21.488 1.00 55.31 84 TYR A O 1
ATOM 689 N N . GLY A 1 85 ? -15.207 -11.372 -19.884 1.00 42.72 85 GLY A N 1
ATOM 690 C CA . GLY A 1 85 ? -15.854 -12.185 -18.847 1.00 42.72 85 GLY A CA 1
ATOM 691 C C . GLY A 1 85 ? -17.388 -12.055 -18.832 1.00 42.72 85 GLY A C 1
ATOM 692 O O . GLY A 1 85 ? -17.917 -10.970 -18.605 1.00 42.72 85 GLY A O 1
ATOM 693 N N . GLU A 1 86 ? -18.046 -13.183 -19.121 1.00 55.88 86 GLU A N 1
ATOM 694 C CA . GLU A 1 86 ? -19.486 -13.486 -19.126 1.00 55.88 86 GLU A CA 1
ATOM 695 C C . GLU A 1 86 ? -20.457 -12.291 -19.064 1.00 55.88 86 GLU A C 1
ATOM 697 O O . GLU A 1 86 ? -20.891 -11.863 -17.995 1.00 55.88 86 GLU A O 1
ATOM 702 N N . LEU A 1 87 ? -20.936 -11.852 -20.231 1.00 41.50 87 LEU A N 1
ATOM 703 C CA . LEU A 1 87 ? -22.274 -11.272 -20.344 1.00 41.50 87 LEU A CA 1
ATOM 704 C C . LEU A 1 87 ? -23.228 -12.330 -20.902 1.00 41.50 87 LEU A C 1
ATOM 706 O O . LEU A 1 87 ? -23.424 -12.481 -22.101 1.00 41.50 87 LEU A O 1
ATOM 710 N N . THR A 1 88 ? -23.791 -13.071 -19.951 1.00 45.12 88 THR A N 1
ATOM 711 C CA . THR A 1 88 ? -25.092 -13.746 -19.998 1.00 45.12 88 THR A CA 1
ATOM 712 C C . THR A 1 88 ? -26.123 -13.046 -20.892 1.00 45.12 88 THR A C 1
ATOM 714 O O . THR A 1 88 ? -26.357 -11.845 -20.723 1.00 45.12 88 THR A O 1
ATOM 717 N N . GLY A 1 89 ? -26.803 -13.824 -21.741 1.00 35.16 89 GLY A N 1
ATOM 718 C CA . GLY A 1 89 ? -27.949 -13.402 -22.553 1.00 35.16 89 GLY A CA 1
ATOM 719 C C . GLY A 1 89 ? -28.403 -14.472 -23.530 1.00 35.16 89 GLY A C 1
ATOM 720 O O . GLY A 1 89 ? -27.966 -14.392 -24.694 1.00 35.16 89 GLY A O 1
#

pLDDT: mean 74.99, std 20.31, range [35.16, 97.44]

Foldseek 3Di:
DDPVVVVVLVVVQVVCCVVVVDHDDSVVVVVVVVVVCVVVVVVVCVVVVNDDPDDPVRVVVVCVVVPPDPPPDDCPVVVCCVVPPDDDD

Organism: Hyperthermus butylicus (strain DSM 5456 / JCM 9403 / PLM1-5) (NCBI:txid415426)

Sequence (89 aa):
MSRITRQRLEELRARLVLETGKRYTIQEIVDAAVAIAARMRDELLRELGAWEPLSRDEAEKLLDMYSIDLPVEDVEEDIDKVLYGELTG

Radius of gyration: 21.25 Å; chains: 1; bounding box: 43×38×44 Å

Secondary structure (DSSP, 8-state):
--HHHHHHHHHHHHHHHHHHS----HHHHHHHHHHHHHHTHHHHHHHTT--PPPPHHHHHHHHHHH-S----SS-TTHHHHHHS-----

=== Feature glossary ===
Legend for the data blocks above and below:

— What the protein is —

The amino-acid sequence is the protein's primary structure: the linear order of residues from the N-terminus to the C-terminus, written in one-letter code. Everything else here — the 3D coordinates, the secondary structure, the domain annotations — is ultimately a consequence of this string.

Functional annotations link the protein to curated databases. InterPro entries identify conserved domains and families by matching the sequence against member-database signatures (Pfam, PROSITE, CDD, …). Gene Ontology (GO) terms describe molecular function, biological process, and cellular component in a controlled vocabulary. CATH places the structure in a hierarchical fold classification (Class/Architecture/Topology/Homologous-superfamily). The organism is the source species.

— Where its atoms are —

Atomic coordinates in PDBx/mmCIF format — the same representation the Protein Data Bank distributes. Each line of the _atom_site loop places one backbone atom in Cartesian space (units: ångströms, origin: arbitrary).

The six renders are orthographic views along the three Cartesian axes in both directions. Representation (cartoon, sticks, or surface) and color scheme (sequence-rainbow or by-chain) vary across proteins so the training set covers all the common visualization conventions.

— Local backbone conformation —

Eight-state secondary structure (DSSP): H is the canonical α-helix, G the tighter 3₁₀-helix, I the wider π-helix; E/B are β-structure, T and S are turns and bends, and '-' is everything else. DSSP derives these from the pattern of main-chain N–H···O=C hydrogen bonds, not from the sequence.

Three-state secondary structure (P-SEA) collapses the eight DSSP classes into helix (a), strand (b), and coil (c). P-SEA assigns these from Cα geometry alone — distances and angles — without requiring backbone oxygens, so it works on any Cα trace.

φ (phi) and ψ (psi) are the two rotatable b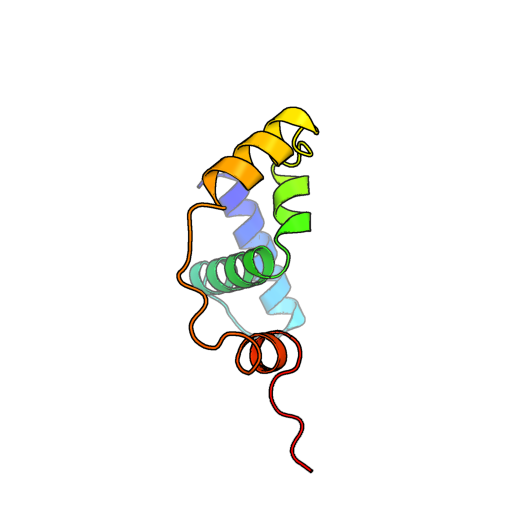ackbone dihedrals per residue: φ is the C(i-1)–N–Cα–C torsion, ψ is the N–Cα–C–N(i+1) torsion, both in degrees on (−180°, 180°]. α-helical residues cluster near (−60°, −45°); β-strand residues near (−120°, +130°). A Ramachandran plot is simply a scatter of (φ, ψ) for every residue.

— Global shape and packing —

The geometric summary reports three shape descriptors. Rg (radius of gyration) measures how spread out the Cα atoms are about their centre of mass; compact globular proteins have small Rg, elongated or unfolded ones large. Cα contacts (<8 Å, |i−j|>4) count long-range residue pairs in spatial proximity — high for tightly packed folds, near zero for rods or random coil. The bounding-box extents give the protein's footprint along x, y, z in Å.

SASA measures how much of the protein is reachable by solvent. It is computed by rolling a water-sized probe over the atomic surface and summing the exposed area (Å²). Per-residue SASA distinguishes core (buried, low SASA) from surface (exposed, high SASA) residues; total SASA is a whole-molecule size measure.

Plot images: a contact map (which residues are close in 3D, as an N×N binary image), a Ramachandran scatter (backbone torsion angles, revealing secondary-structure composition at a glance), and — for AlphaFold structures — a PAE heatmap (pairwise prediction confidence).

— Structural neighborhood —

A 3Di character summarizes, for each residue, the relative orientation of the Cα frame of its nearest spatial neighbor. Because it encodes fold topology rather than chemistry, 3Di alignments detect remote structural similarity that sequence alignment misses.

The Foldseek neighbor list gives the closest experimentally determined structures in the PDB, ranked by structural alignment. TM-score near 1 means near-identical fold; near 0.3 means only rough topology match. This is how one finds what a novel AlphaFold prediction most resembles in the solved-structure universe.

— Confidence and disorder —

For AlphaFold models, the B-factor field carries pLDDT — the model's own estimate of local accuracy on a 0–100 scale. Regions with pLDDT<50 should be treated as essentially unmodeled; they often correspond to intrinsically disordered segments.

Crystallographic B-factors measure how much each atom's electron density is smeared out, in Å². They rise in mobile loops and surface residues and fall in the buried interior. In AlphaFold models this column is repurposed to hold pLDDT instead.

Predicted Aligned Error (PAE) is an AlphaFold confidence matrix: entry (i, j) is the expected error in the position of residue j, in ångströms, when the prediction is superimposed on the true structure at residue i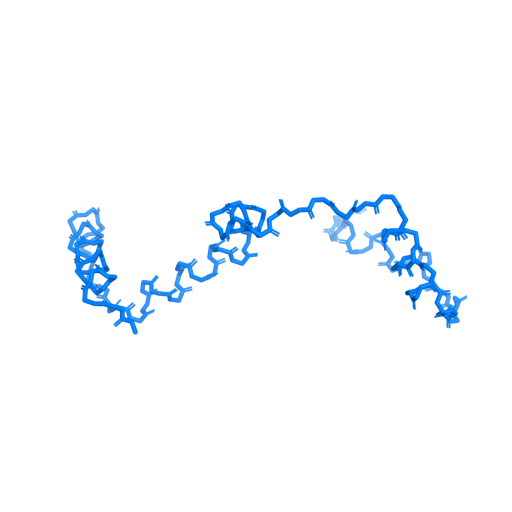. Low PAE within a block of residues means that block is internally rigid and well-predicted; high PAE between two blocks means their relative placement is uncertain even if each block individually is confident.